Protein AF-A0A368GVL7-F1 (afdb_monomer)

Organism: Ancylostoma caninum (NCBI:txid29170)

Foldseek 3Di:
DDDPDDPDPDDDDPVCLVVLVVPQPDDDPVVLCVVLVCLLVDDLVVLQVCVVSNLVSLVSQCPHPDLVSNQSSQQCNCCSPPVDGNNDGPPCVGPSNVVVVVVVVVVVVCVVVVNDDDDPPCLVVDDVVVVDD

Secondary structure (DSSP, 8-state):
----------PPPTTTHHHHHTGGGTS-HHHHHHHHHTGGGS-HHHHHHTHHHHHHHHHHHTT-SSHHHHHHHHHHTTHHHHS------S-TTSHHHHHHHHHHHHHHHHHHTT------GGGGTS-TTT---

pLDDT: mean 82.4, std 18.79, range [31.67, 97.19]

Structure (mmCIF, N/CA/C/O backbone):
data_AF-A0A368GVL7-F1
#
_entry.id   AF-A0A368GVL7-F1
#
loop_
_atom_site.group_PDB
_atom_site.id
_atom_site.type_symbol
_atom_site.label_atom_id
_atom_site.label_alt_id
_atom_site.label_comp_id
_atom_site.label_asym_id
_atom_site.label_entity_id
_atom_site.label_seq_id
_atom_site.pdbx_PDB_ins_code
_atom_site.Cartn_x
_atom_site.Cartn_y
_atom_site.Cartn_z
_atom_site.occupancy
_atom_site.B_iso_or_equiv
_atom_site.auth_seq_id
_atom_site.auth_comp_id
_atom_site.auth_asym_id
_atom_site.auth_atom_id
_atom_site.pdbx_PDB_model_num
ATOM 1 N N . MET A 1 1 ? 40.284 -7.453 12.158 1.00 34.53 1 MET A N 1
ATOM 2 C CA . MET A 1 1 ? 39.053 -6.868 12.732 1.00 34.53 1 MET A CA 1
ATOM 3 C C . MET A 1 1 ? 38.371 -6.091 11.621 1.00 34.53 1 MET A C 1
ATOM 5 O O . MET A 1 1 ? 38.980 -5.158 11.120 1.00 34.53 1 MET A O 1
ATOM 9 N N . ALA A 1 2 ? 37.208 -6.548 11.154 1.00 34.09 2 ALA A N 1
ATOM 10 C CA . ALA A 1 2 ? 36.438 -5.904 10.087 1.00 34.09 2 ALA A CA 1
ATOM 11 C C . ALA A 1 2 ? 35.280 -5.109 10.709 1.00 34.09 2 ALA A C 1
ATOM 13 O O . ALA A 1 2 ? 34.634 -5.607 11.628 1.00 34.09 2 ALA A O 1
ATOM 14 N N . ASP A 1 3 ? 35.068 -3.884 10.229 1.00 31.67 3 ASP A N 1
ATOM 15 C CA . ASP A 1 3 ? 34.038 -2.942 10.680 1.00 31.67 3 ASP A CA 1
ATOM 16 C C . ASP A 1 3 ? 32.701 -3.215 9.950 1.00 31.67 3 ASP A C 1
ATOM 18 O O . ASP A 1 3 ? 32.651 -3.098 8.720 1.00 31.67 3 ASP A O 1
ATOM 22 N N . PRO A 1 4 ? 31.618 -3.613 10.647 1.00 42.91 4 PRO A N 1
ATOM 23 C CA . PRO A 1 4 ? 30.324 -3.902 10.043 1.00 42.91 4 PRO A CA 1
ATOM 24 C C . PRO A 1 4 ? 29.419 -2.660 10.123 1.00 42.91 4 PRO A C 1
ATOM 26 O O . PRO A 1 4 ? 28.495 -2.620 10.929 1.00 42.91 4 PRO A O 1
ATOM 29 N N . GLY A 1 5 ? 29.700 -1.613 9.335 1.00 43.28 5 GLY A N 1
ATOM 30 C CA . GLY A 1 5 ? 29.090 -0.296 9.593 1.00 43.28 5 GLY A CA 1
ATOM 31 C C . GLY A 1 5 ? 28.501 0.505 8.428 1.00 43.28 5 GLY A C 1
ATOM 32 O O . GLY A 1 5 ? 27.768 1.458 8.684 1.00 43.28 5 GLY A O 1
ATOM 33 N N . ARG A 1 6 ? 28.776 0.199 7.152 1.00 40.72 6 ARG A N 1
ATOM 34 C CA . ARG A 1 6 ? 28.284 1.037 6.033 1.00 40.72 6 ARG A CA 1
ATOM 35 C C . ARG A 1 6 ? 28.042 0.261 4.741 1.00 40.72 6 ARG A C 1
ATOM 37 O O . ARG A 1 6 ? 28.823 0.340 3.799 1.00 40.72 6 ARG A O 1
ATOM 44 N N . THR A 1 7 ? 26.898 -0.396 4.637 1.00 40.25 7 THR A N 1
ATOM 45 C CA . THR A 1 7 ? 26.277 -0.679 3.337 1.00 40.25 7 THR A CA 1
ATOM 46 C C . THR A 1 7 ? 25.365 0.492 2.984 1.00 40.25 7 THR A C 1
ATOM 48 O O . THR A 1 7 ? 24.178 0.516 3.295 1.00 40.25 7 THR A O 1
ATOM 51 N N . GLY A 1 8 ? 25.947 1.529 2.376 1.00 39.47 8 GLY A N 1
ATOM 52 C CA . GLY A 1 8 ? 25.160 2.592 1.760 1.00 39.47 8 GLY A CA 1
ATOM 53 C C . GLY A 1 8 ? 24.334 2.003 0.620 1.00 39.47 8 GLY A C 1
ATOM 54 O O . GLY A 1 8 ? 24.900 1.412 -0.296 1.00 39.47 8 GLY A O 1
ATOM 55 N N . VAL A 1 9 ? 23.011 2.156 0.677 1.00 43.81 9 VAL A N 1
ATOM 56 C CA . VAL A 1 9 ? 22.112 1.769 -0.417 1.00 43.81 9 VAL A CA 1
ATOM 57 C C . VAL A 1 9 ? 22.482 2.614 -1.639 1.00 43.81 9 VAL A C 1
ATOM 59 O O . VAL A 1 9 ? 22.249 3.827 -1.678 1.00 43.81 9 VAL A O 1
ATOM 62 N N . TYR A 1 10 ? 23.158 1.987 -2.601 1.00 46.69 10 TYR A N 1
ATOM 63 C CA . TYR A 1 10 ? 23.564 2.616 -3.850 1.00 46.69 10 TYR A CA 1
ATOM 64 C C . TYR A 1 10 ? 22.360 2.573 -4.789 1.00 46.69 10 TYR A C 1
ATOM 66 O O . TYR A 1 10 ? 21.982 1.509 -5.268 1.00 46.69 10 TYR A O 1
ATOM 74 N N . PHE A 1 11 ? 21.710 3.720 -4.991 1.00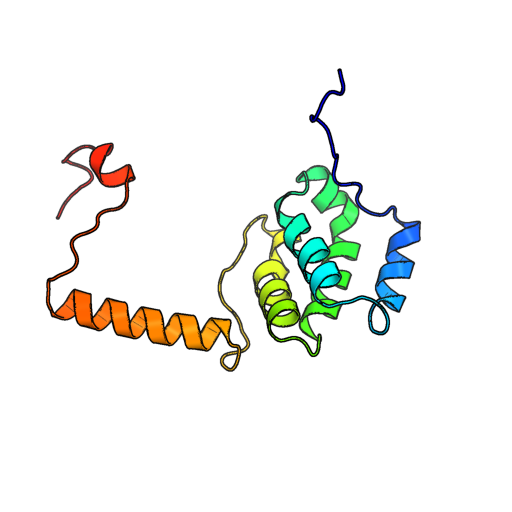 48.44 11 PHE A N 1
ATOM 75 C CA . PHE A 1 11 ? 20.606 3.823 -5.942 1.00 48.44 11 PHE A CA 1
ATOM 76 C C . PHE A 1 11 ? 21.170 4.043 -7.361 1.00 48.44 11 PHE A C 1
ATOM 78 O O . PHE A 1 11 ? 22.133 4.805 -7.501 1.00 48.44 11 PHE A O 1
ATOM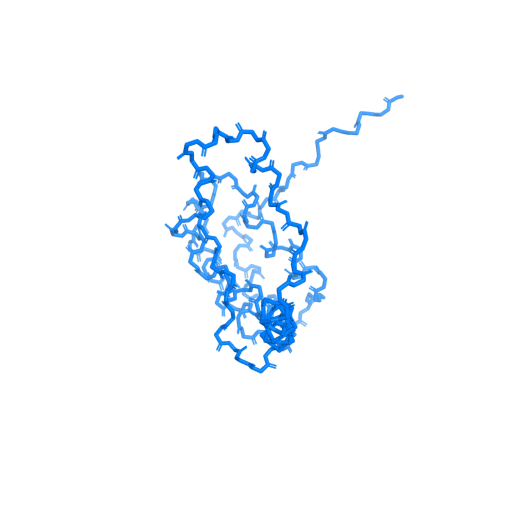 85 N N . PRO A 1 12 ? 20.611 3.391 -8.395 1.00 48.59 12 PRO A N 1
ATOM 86 C CA . PRO A 1 12 ? 21.076 3.490 -9.779 1.00 48.59 12 PRO A CA 1
ATOM 87 C C . PRO A 1 12 ? 21.134 4.932 -10.326 1.00 48.59 12 PRO A C 1
ATOM 89 O O . PRO A 1 12 ? 20.266 5.756 -10.042 1.00 48.59 12 PRO A O 1
ATOM 92 N N . SER A 1 13 ? 22.158 5.235 -11.135 1.00 48.56 13 SER A N 1
ATOM 93 C CA . SER A 1 13 ? 22.330 6.508 -11.861 1.00 48.56 13 SER A CA 1
ATOM 94 C C . SER A 1 13 ? 21.289 6.699 -12.975 1.00 48.56 13 SER A C 1
ATOM 96 O O . SER A 1 13 ? 20.620 5.754 -13.377 1.00 48.56 13 SER A O 1
ATOM 98 N N . SER A 1 14 ? 21.196 7.898 -13.562 1.00 51.66 14 SER A N 1
ATOM 99 C CA . SER A 1 14 ? 20.267 8.223 -14.666 1.00 51.66 14 SER A CA 1
ATOM 100 C C . SER A 1 14 ? 20.393 7.296 -15.890 1.00 51.66 14 SER A C 1
ATOM 102 O O . SER A 1 14 ? 19.423 7.082 -16.607 1.00 51.66 14 SER A O 1
ATOM 104 N N . SER A 1 15 ? 21.571 6.702 -16.104 1.00 46.25 15 SER A N 1
ATOM 105 C CA . SER A 1 15 ? 21.849 5.683 -17.130 1.00 46.25 15 SER A CA 1
ATOM 106 C C . SER A 1 15 ? 21.352 4.270 -16.786 1.00 46.25 15 SER A C 1
ATOM 108 O O . SER A 1 15 ? 21.321 3.408 -17.652 1.00 46.25 15 SER A O 1
ATOM 110 N N . GLN A 1 16 ? 20.964 4.019 -15.536 1.00 52.66 16 GLN A N 1
ATOM 111 C CA . GLN A 1 16 ? 20.363 2.768 -15.061 1.00 52.66 16 GLN A CA 1
ATOM 112 C C . GLN A 1 16 ? 18.831 2.878 -14.936 1.00 52.66 16 GLN A C 1
ATOM 114 O O . GLN A 1 16 ? 18.158 1.883 -14.692 1.00 52.66 16 GLN A O 1
ATOM 119 N N . ALA A 1 17 ? 18.247 4.058 -15.171 1.00 48.03 17 ALA A N 1
ATOM 120 C CA . ALA A 1 17 ? 16.797 4.209 -15.303 1.00 48.03 17 ALA A CA 1
ATOM 121 C C . ALA A 1 17 ? 16.255 3.540 -16.583 1.00 48.03 17 ALA A C 1
ATOM 123 O O . ALA A 1 17 ? 15.107 3.110 -16.611 1.00 48.03 17 ALA A O 1
ATOM 124 N N . SER A 1 18 ? 17.078 3.400 -17.631 1.00 41.78 18 SER A N 1
ATOM 125 C CA . SER A 1 18 ? 16.740 2.607 -18.822 1.00 41.78 18 SER A CA 1
ATOM 126 C C . SER A 1 18 ? 16.751 1.100 -18.553 1.00 41.78 18 SER A C 1
ATOM 128 O O . SER A 1 18 ? 15.947 0.394 -19.143 1.00 41.78 18 SER A O 1
ATOM 130 N N . LEU A 1 19 ? 17.572 0.625 -17.607 1.00 49.84 19 LEU A N 1
ATOM 131 C CA . LEU A 1 19 ? 17.538 -0.760 -17.118 1.00 49.84 19 LEU A CA 1
ATOM 132 C C . LEU A 1 19 ? 16.204 -1.087 -16.432 1.00 49.84 19 LEU A C 1
ATOM 134 O O . LEU A 1 19 ? 15.743 -2.214 -16.546 1.00 49.84 19 LEU A O 1
ATOM 138 N N . LEU A 1 20 ? 15.554 -0.105 -15.786 1.00 50.62 20 LEU A N 1
ATOM 139 C CA . LEU A 1 20 ? 14.240 -0.284 -15.148 1.00 50.62 20 LEU A CA 1
ATOM 140 C C . LEU A 1 20 ? 13.128 -0.622 -16.157 1.00 50.62 20 LEU A C 1
ATOM 142 O O . LEU A 1 20 ? 12.189 -1.325 -15.802 1.00 50.62 20 LEU A O 1
ATOM 146 N N . LYS A 1 21 ? 13.233 -0.162 -17.414 1.00 48.12 21 LYS A N 1
ATOM 147 C CA . LYS A 1 21 ? 12.266 -0.501 -18.476 1.00 48.12 21 LYS A CA 1
ATOM 148 C C . LYS A 1 21 ? 12.399 -1.943 -18.972 1.00 48.12 21 LYS A C 1
ATOM 150 O O . LYS A 1 21 ? 11.399 -2.518 -19.381 1.00 48.12 21 LYS A O 1
ATOM 155 N N . ASP A 1 22 ? 13.591 -2.529 -18.880 1.00 48.97 22 ASP A N 1
ATOM 156 C CA . ASP A 1 22 ? 13.847 -3.926 -19.254 1.00 48.97 22 ASP A CA 1
ATOM 157 C C . ASP A 1 22 ? 13.592 -4.907 -18.080 1.00 48.97 22 ASP A C 1
ATOM 159 O O . ASP A 1 22 ? 13.755 -6.119 -18.231 1.00 48.97 22 ASP A O 1
ATOM 163 N N . MET A 1 23 ? 13.183 -4.414 -16.896 1.00 51.19 23 MET A N 1
ATOM 164 C CA . MET A 1 23 ? 12.986 -5.220 -15.674 1.00 51.19 23 MET A CA 1
ATOM 165 C C . MET A 1 23 ? 11.745 -6.117 -15.676 1.00 51.19 23 MET A C 1
ATOM 167 O O . MET A 1 23 ? 11.648 -6.989 -14.810 1.00 51.19 23 MET A O 1
ATOM 171 N N . ASP A 1 24 ? 10.814 -5.932 -16.610 1.00 52.25 24 ASP A N 1
ATOM 172 C CA . ASP A 1 24 ? 9.493 -6.571 -16.549 1.00 52.25 24 ASP A CA 1
ATOM 173 C C . ASP A 1 24 ? 9.536 -8.105 -16.739 1.00 52.25 24 ASP A C 1
ATOM 175 O O . ASP A 1 24 ? 8.576 -8.803 -16.430 1.00 52.25 24 ASP A O 1
ATOM 179 N N . LEU A 1 25 ? 10.670 -8.677 -17.177 1.00 52.72 25 LEU A N 1
ATOM 180 C CA . LEU A 1 25 ? 10.759 -10.104 -17.536 1.00 52.72 25 LEU A CA 1
ATOM 181 C C . LEU A 1 25 ? 11.856 -10.935 -16.842 1.00 52.72 25 LEU A C 1
ATOM 183 O O . LEU A 1 25 ? 11.837 -12.154 -16.994 1.00 52.72 25 LEU A O 1
ATOM 187 N N . ALA A 1 26 ? 12.799 -10.354 -16.085 1.00 66.38 26 ALA A N 1
ATOM 188 C CA . ALA A 1 26 ? 14.004 -11.101 -15.663 1.00 66.38 26 ALA A CA 1
ATOM 189 C C . ALA A 1 26 ? 14.391 -11.031 -14.175 1.00 66.38 26 ALA A C 1
ATOM 191 O O . ALA A 1 26 ? 15.323 -11.722 -13.763 1.00 66.38 26 ALA A O 1
ATOM 192 N N . ILE A 1 27 ? 13.721 -10.212 -13.362 1.00 80.50 27 ILE A N 1
ATOM 193 C CA . ILE A 1 27 ? 14.091 -10.019 -11.952 1.00 80.50 27 ILE A CA 1
ATOM 194 C C . ILE A 1 27 ? 13.100 -10.745 -11.053 1.00 80.50 27 ILE A C 1
ATOM 196 O O . ILE A 1 27 ? 11.889 -10.666 -11.250 1.00 80.50 27 ILE A O 1
ATOM 200 N N . ASP A 1 28 ? 13.616 -11.470 -10.065 1.00 90.06 28 ASP A N 1
ATOM 201 C CA . ASP A 1 28 ? 12.791 -12.219 -9.130 1.00 90.06 28 ASP A CA 1
ATOM 202 C C . ASP A 1 28 ? 11.988 -11.290 -8.200 1.00 90.06 28 ASP A C 1
ATOM 204 O O . ASP A 1 28 ? 12.398 -10.168 -7.885 1.00 90.06 28 ASP A O 1
ATOM 208 N N . VAL A 1 29 ? 10.846 -11.788 -7.723 1.00 92.31 29 VAL A N 1
ATOM 209 C CA . VAL A 1 29 ? 9.918 -11.057 -6.845 1.00 92.31 29 VAL A CA 1
ATOM 210 C C . VAL A 1 29 ? 10.614 -10.503 -5.596 1.00 92.31 29 VAL A C 1
ATOM 212 O O . VAL A 1 29 ? 10.381 -9.357 -5.217 1.00 92.31 29 VAL A O 1
ATOM 215 N N . GLN A 1 30 ? 11.515 -11.266 -4.967 1.00 92.88 30 GLN A N 1
ATOM 216 C CA . GLN A 1 30 ? 12.210 -10.818 -3.754 1.00 92.88 30 GLN A CA 1
ATOM 217 C C . GLN A 1 30 ? 13.100 -9.606 -4.033 1.00 92.88 30 GLN A C 1
ATOM 219 O O . GLN A 1 30 ? 13.158 -8.676 -3.227 1.00 92.88 30 GLN A O 1
ATOM 224 N N . THR A 1 31 ? 13.783 -9.592 -5.174 1.00 92.44 31 THR A N 1
ATOM 225 C CA . THR A 1 31 ? 14.589 -8.447 -5.597 1.00 92.44 31 THR A CA 1
ATOM 226 C C . THR A 1 31 ? 13.712 -7.239 -5.928 1.00 92.44 31 THR A C 1
ATOM 228 O O . THR A 1 31 ? 14.028 -6.138 -5.471 1.00 92.44 31 THR A O 1
ATOM 231 N N . LYS A 1 32 ? 12.581 -7.425 -6.627 1.00 93.25 32 LYS A N 1
ATOM 232 C CA . LYS A 1 32 ? 11.611 -6.344 -6.899 1.00 93.25 32 LYS A CA 1
ATOM 233 C C . LYS A 1 32 ? 11.119 -5.691 -5.603 1.00 93.25 32 LYS A C 1
ATOM 235 O O . LYS A 1 32 ? 11.242 -4.477 -5.439 1.00 93.25 32 LYS A O 1
ATOM 240 N N . LEU A 1 33 ? 10.670 -6.503 -4.643 1.00 95.31 33 LEU A N 1
ATOM 241 C CA . LEU A 1 33 ? 10.207 -6.034 -3.334 1.00 95.31 33 LEU A CA 1
ATOM 242 C C . LEU A 1 33 ? 11.301 -5.270 -2.584 1.00 95.31 33 LEU A C 1
ATOM 244 O O . LEU A 1 33 ? 11.049 -4.181 -2.076 1.00 95.31 33 LEU A O 1
ATOM 248 N N . LYS A 1 34 ? 12.537 -5.784 -2.551 1.00 94.50 34 LYS A N 1
ATOM 249 C CA . LYS A 1 34 ? 13.661 -5.091 -1.898 1.00 94.50 34 LYS A CA 1
ATOM 250 C C . LYS A 1 34 ? 13.917 -3.713 -2.499 1.00 94.50 34 LYS A C 1
ATOM 252 O O . LYS A 1 34 ? 14.167 -2.777 -1.745 1.00 94.50 34 LYS A O 1
ATOM 257 N N . ILE A 1 35 ? 13.855 -3.580 -3.825 1.00 92.88 35 ILE A N 1
ATOM 258 C CA . ILE A 1 35 ? 14.059 -2.296 -4.508 1.00 92.88 35 ILE A CA 1
ATOM 259 C C . ILE A 1 35 ? 12.954 -1.305 -4.119 1.00 92.88 35 ILE A C 1
ATOM 261 O O . ILE A 1 35 ? 13.263 -0.189 -3.701 1.00 92.88 35 ILE A O 1
ATOM 265 N N . ILE A 1 36 ? 11.683 -1.712 -4.200 1.00 94.69 36 ILE A N 1
ATOM 266 C CA . ILE A 1 36 ? 10.538 -0.842 -3.883 1.00 94.69 36 ILE A CA 1
ATOM 267 C C . ILE A 1 36 ? 10.553 -0.444 -2.399 1.00 94.69 36 ILE A C 1
ATOM 269 O O . ILE A 1 36 ? 10.449 0.739 -2.072 1.00 94.69 36 ILE A O 1
ATOM 273 N N . CYS A 1 37 ? 10.792 -1.396 -1.493 1.00 94.75 37 CYS A N 1
ATOM 274 C CA . CYS A 1 37 ? 10.880 -1.156 -0.049 1.00 94.75 37 CYS A CA 1
ATOM 275 C C . CYS A 1 37 ? 12.044 -0.237 0.352 1.00 94.75 37 CYS A C 1
ATOM 277 O O . CYS A 1 37 ? 12.045 0.293 1.458 1.00 94.75 37 CYS A O 1
ATOM 279 N N . CYS A 1 38 ? 13.031 -0.010 -0.520 1.00 94.06 38 CYS A N 1
ATOM 280 C CA . CYS A 1 38 ? 14.114 0.936 -0.254 1.00 94.06 38 CYS A CA 1
ATOM 281 C C . CYS A 1 38 ? 13.711 2.401 -0.488 1.00 94.06 38 CYS A C 1
ATOM 283 O O . CYS A 1 38 ? 14.395 3.290 0.022 1.00 94.06 38 CYS A O 1
ATOM 285 N N . ILE A 1 39 ? 12.624 2.675 -1.223 1.00 94.06 39 ILE A N 1
ATOM 286 C CA . ILE A 1 39 ? 12.197 4.041 -1.572 1.00 94.06 39 ILE A CA 1
ATOM 287 C C . ILE A 1 39 ? 11.963 4.908 -0.320 1.00 94.06 39 ILE A C 1
ATOM 289 O O . ILE A 1 39 ? 12.580 5.972 -0.238 1.00 94.06 39 ILE A O 1
ATOM 293 N N . PRO A 1 40 ? 11.198 4.480 0.708 1.00 93.69 40 PRO A N 1
ATOM 294 C CA . PRO A 1 40 ? 10.985 5.279 1.922 1.00 93.69 40 PRO A CA 1
ATOM 295 C C . PRO A 1 40 ? 12.270 5.570 2.711 1.00 93.69 40 PRO A C 1
ATOM 297 O O . PRO A 1 40 ? 12.326 6.522 3.484 1.00 93.69 40 PRO A O 1
ATOM 300 N N . HIS A 1 41 ? 13.316 4.760 2.520 1.00 92.31 41 HIS A N 1
ATOM 301 C CA . HIS A 1 41 ? 14.612 4.927 3.181 1.00 92.31 41 HIS A CA 1
ATOM 302 C C . HIS A 1 41 ? 15.562 5.866 2.422 1.00 92.31 41 HIS A C 1
ATOM 304 O O . HIS A 1 41 ? 16.669 6.153 2.891 1.00 92.31 41 HIS A O 1
ATOM 310 N N . MET A 1 42 ? 15.165 6.359 1.246 1.00 90.94 42 MET A N 1
ATOM 311 C CA . MET A 1 42 ? 15.959 7.325 0.499 1.00 90.94 42 MET A CA 1
ATOM 312 C C . MET A 1 42 ? 15.969 8.682 1.203 1.00 90.94 42 MET A C 1
ATOM 314 O O . MET A 1 42 ? 14.958 9.172 1.699 1.00 90.94 42 MET A O 1
ATOM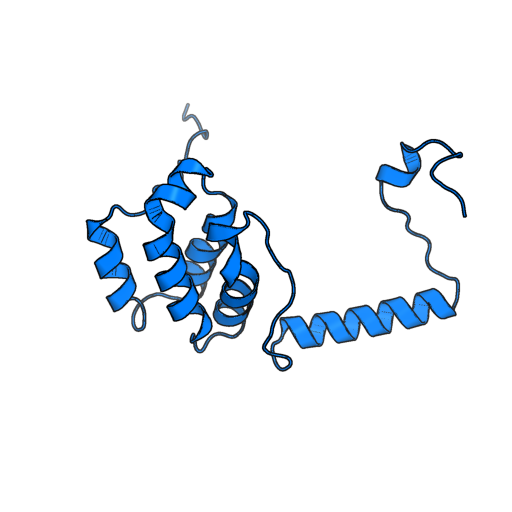 318 N N . ASN A 1 43 ? 17.122 9.354 1.178 1.00 91.19 43 ASN A N 1
ATOM 319 C CA . ASN A 1 43 ? 17.181 10.751 1.595 1.00 91.19 43 ASN A CA 1
ATOM 320 C C . ASN A 1 43 ? 16.239 11.600 0.708 1.00 91.19 43 ASN A C 1
ATOM 322 O O . ASN A 1 43 ? 16.315 11.459 -0.518 1.00 91.19 43 ASN A O 1
ATOM 326 N N . PRO A 1 44 ? 15.449 12.536 1.272 1.00 89.88 44 PRO A N 1
ATOM 327 C CA . PRO A 1 44 ? 14.489 13.338 0.508 1.00 89.88 44 PRO A CA 1
ATOM 328 C C . PRO A 1 44 ? 15.083 14.067 -0.705 1.00 89.88 44 PRO A C 1
AT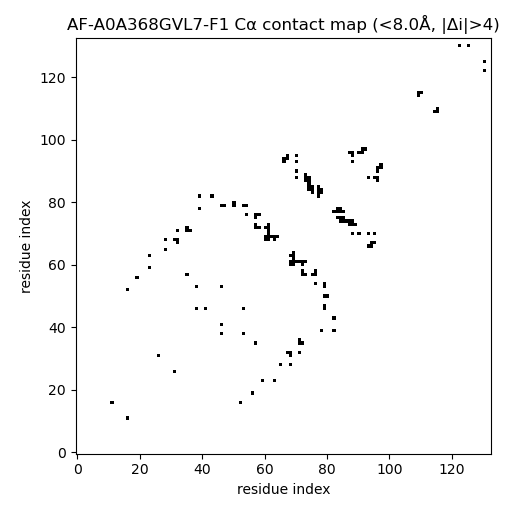OM 330 O O . PRO A 1 44 ? 14.441 14.163 -1.747 1.00 89.88 44 PRO A O 1
ATOM 333 N N . ARG A 1 45 ? 16.344 14.523 -0.628 1.00 90.50 45 ARG A N 1
ATOM 334 C CA . ARG A 1 45 ? 17.029 15.153 -1.772 1.00 90.50 45 ARG A CA 1
ATOM 335 C C . ARG A 1 45 ? 17.241 14.163 -2.914 1.00 90.50 45 ARG A C 1
ATOM 337 O O . ARG A 1 45 ? 1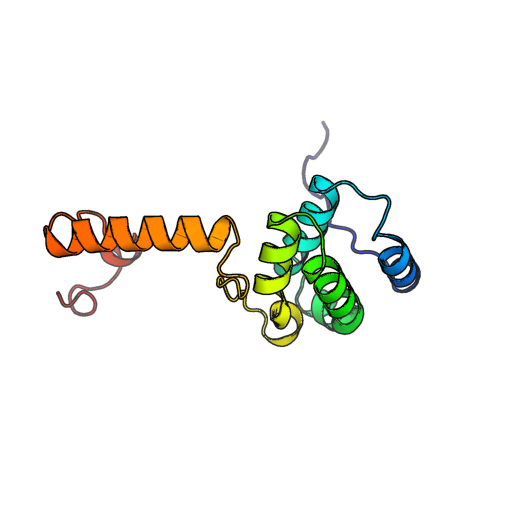7.001 14.503 -4.065 1.00 90.50 45 ARG A O 1
ATOM 344 N N . LYS A 1 46 ? 17.664 12.933 -2.604 1.00 89.31 46 LYS A N 1
ATOM 345 C CA . LYS A 1 46 ? 17.846 11.875 -3.611 1.00 89.31 46 LYS A CA 1
ATOM 346 C C . LYS A 1 46 ? 16.509 11.452 -4.214 1.00 89.31 46 LYS A C 1
ATOM 348 O O . LYS A 1 46 ? 16.427 11.290 -5.427 1.00 89.31 46 LYS A O 1
ATOM 353 N N . MET A 1 47 ? 15.480 11.314 -3.379 1.00 90.31 47 MET A N 1
ATOM 354 C CA . MET A 1 47 ? 14.119 10.999 -3.820 1.00 90.31 47 MET A CA 1
ATOM 355 C C . MET A 1 47 ? 13.591 12.069 -4.785 1.00 90.31 47 MET A C 1
ATOM 357 O O . MET A 1 47 ? 13.108 11.733 -5.858 1.00 90.31 47 MET A O 1
ATOM 361 N N . SER A 1 48 ? 13.796 13.354 -4.473 1.00 90.00 48 SER A N 1
ATOM 362 C CA . SER A 1 48 ? 13.440 14.467 -5.362 1.00 90.00 48 SER A CA 1
ATOM 363 C C . SER A 1 48 ? 14.214 14.438 -6.689 1.00 90.00 48 SER A C 1
ATOM 365 O O . SER A 1 48 ? 13.612 14.569 -7.750 1.00 90.00 48 SER A O 1
ATOM 367 N N . MET A 1 49 ? 15.529 14.186 -6.662 1.00 91.06 49 MET A N 1
ATOM 368 C CA . MET A 1 49 ? 16.352 14.101 -7.881 1.00 91.06 49 MET A CA 1
ATOM 369 C C . MET A 1 49 ? 15.988 12.924 -8.796 1.00 91.06 49 MET A C 1
ATOM 371 O O . MET A 1 49 ? 16.263 12.971 -9.992 1.00 91.06 49 MET A O 1
ATOM 375 N N . THR A 1 50 ? 15.406 11.861 -8.240 1.00 90.50 50 THR A N 1
ATOM 376 C CA . THR A 1 50 ? 15.048 10.629 -8.964 1.00 90.50 50 THR A CA 1
ATOM 377 C C . THR A 1 50 ? 13.537 10.437 -9.096 1.00 90.50 50 THR A C 1
ATOM 379 O O . THR A 1 50 ? 13.101 9.375 -9.533 1.00 90.50 50 THR A O 1
ATOM 382 N N . HIS A 1 51 ? 12.744 11.470 -8.782 1.00 90.62 51 HIS A N 1
ATOM 383 C CA . HIS A 1 51 ? 11.279 11.429 -8.719 1.00 90.62 51 HIS A CA 1
ATOM 384 C C . HIS A 1 51 ? 10.652 10.750 -9.940 1.00 90.62 51 HIS A C 1
ATOM 386 O O . HIS A 1 51 ? 9.975 9.739 -9.791 1.00 90.62 51 HIS A O 1
ATOM 392 N N . ALA A 1 52 ? 10.973 11.219 -11.148 1.00 91.00 52 ALA A N 1
ATOM 393 C CA . ALA A 1 52 ? 10.404 10.677 -12.382 1.00 91.00 52 ALA A CA 1
ATOM 394 C C . ALA A 1 52 ? 10.733 9.187 -12.602 1.00 91.00 52 ALA A C 1
ATOM 396 O O . ALA A 1 52 ? 9.889 8.423 -13.074 1.00 91.00 52 ALA A O 1
ATOM 397 N N . ALA A 1 53 ? 11.949 8.759 -12.245 1.00 90.38 53 ALA A N 1
ATOM 398 C CA . ALA A 1 53 ? 12.365 7.363 -12.371 1.00 90.38 53 ALA A CA 1
ATOM 399 C C . ALA A 1 53 ? 11.645 6.474 -11.348 1.00 90.38 53 ALA A C 1
ATOM 401 O O . ALA A 1 53 ? 11.190 5.390 -11.698 1.00 90.38 53 ALA A O 1
ATOM 402 N N . LEU A 1 54 ? 11.491 6.953 -10.111 1.00 93.00 54 LEU A N 1
ATOM 403 C CA . LEU A 1 54 ? 10.760 6.255 -9.054 1.00 93.00 54 LEU A CA 1
ATOM 404 C C . LEU A 1 54 ? 9.265 6.149 -9.367 1.00 93.00 54 LEU A C 1
ATOM 406 O O . LEU A 1 54 ? 8.688 5.083 -9.200 1.00 93.00 54 LEU A O 1
ATOM 410 N N . THR A 1 55 ? 8.653 7.216 -9.882 1.00 92.81 55 THR A N 1
ATOM 411 C CA . THR A 1 55 ? 7.258 7.191 -10.339 1.00 92.81 55 THR A CA 1
ATOM 412 C C . THR A 1 55 ? 7.067 6.193 -11.479 1.00 92.81 55 THR A C 1
ATOM 414 O O . THR A 1 55 ? 6.113 5.426 -11.455 1.00 92.81 55 THR A O 1
ATOM 417 N N . THR A 1 56 ? 7.997 6.138 -12.439 1.00 92.12 56 THR A N 1
ATOM 418 C CA . THR A 1 56 ? 7.944 5.139 -13.522 1.00 92.12 56 THR A CA 1
ATOM 419 C C . THR A 1 56 ? 8.092 3.715 -12.981 1.00 92.12 56 THR A C 1
ATOM 421 O O . THR A 1 56 ? 7.353 2.828 -13.387 1.00 92.12 56 THR A O 1
ATOM 424 N N . LEU A 1 57 ? 9.024 3.490 -12.050 1.00 92.94 57 LEU A N 1
ATOM 425 C CA . LEU A 1 57 ? 9.221 2.189 -11.409 1.00 92.94 57 LEU A CA 1
ATOM 426 C C . LEU A 1 57 ? 7.958 1.717 -10.676 1.00 92.94 57 LEU A C 1
ATOM 428 O O . LEU A 1 57 ? 7.575 0.562 -10.818 1.00 92.94 57 LEU A O 1
ATOM 432 N N . LEU A 1 58 ? 7.320 2.603 -9.909 1.00 94.12 58 LEU A N 1
ATOM 433 C CA . LEU A 1 58 ? 6.088 2.298 -9.183 1.00 94.12 58 LEU A CA 1
ATOM 434 C C . LEU A 1 58 ? 4.913 2.037 -10.135 1.00 94.12 58 LEU A C 1
ATOM 436 O O . LEU A 1 58 ? 4.139 1.123 -9.883 1.00 94.12 58 LEU A O 1
ATOM 440 N N . ASP A 1 59 ? 4.808 2.775 -11.245 1.00 92.94 59 ASP A N 1
ATOM 441 C CA . ASP A 1 59 ? 3.784 2.526 -12.271 1.00 92.94 59 ASP A CA 1
ATOM 442 C C . ASP A 1 59 ? 3.986 1.190 -13.008 1.00 92.94 59 ASP A C 1
ATOM 444 O O . ASP A 1 59 ? 3.017 0.569 -13.440 1.00 92.94 59 ASP A O 1
ATOM 448 N N . LEU A 1 60 ? 5.228 0.728 -13.166 1.00 92.31 60 LEU A N 1
ATOM 449 C CA . LEU A 1 60 ? 5.504 -0.610 -13.697 1.00 92.31 60 LEU A CA 1
ATOM 450 C C . LEU A 1 60 ? 5.170 -1.686 -12.658 1.00 92.31 60 LEU A C 1
ATOM 452 O O . LEU A 1 60 ? 4.457 -2.636 -12.961 1.00 92.31 60 LEU A O 1
ATOM 456 N N . ALA A 1 61 ? 5.631 -1.509 -11.419 1.00 93.38 61 ALA A N 1
ATOM 457 C CA . ALA A 1 61 ? 5.409 -2.464 -10.339 1.00 93.38 61 ALA A CA 1
ATOM 458 C C . ALA A 1 61 ? 3.927 -2.610 -9.947 1.00 93.38 61 ALA A C 1
ATOM 460 O O . ALA A 1 61 ? 3.513 -3.694 -9.555 1.00 93.38 61 ALA A O 1
ATOM 461 N N . SER A 1 62 ? 3.104 -1.569 -10.109 1.00 93.62 62 SER A N 1
ATOM 462 C CA . SER A 1 62 ? 1.651 -1.650 -9.889 1.00 93.62 62 SER A CA 1
ATOM 463 C C . SER A 1 62 ? 0.915 -2.514 -10.921 1.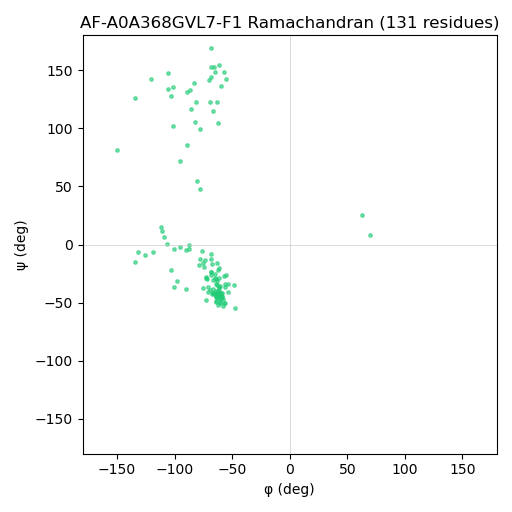00 93.62 62 SER A C 1
ATOM 465 O O . SER A 1 62 ? -0.277 -2.771 -10.775 1.00 93.62 62 SER A O 1
ATOM 467 N N . LYS A 1 63 ? 1.604 -2.956 -11.978 1.00 92.56 63 LYS A N 1
ATOM 468 C CA . LYS A 1 63 ? 1.083 -3.872 -13.002 1.00 92.56 63 LYS A CA 1
ATOM 469 C C . LYS A 1 63 ? 1.711 -5.267 -12.909 1.00 92.56 63 LYS A C 1
ATOM 471 O O . LYS A 1 63 ? 1.480 -6.087 -13.796 1.00 92.56 63 LYS A O 1
ATOM 476 N N . ASP A 1 64 ? 2.521 -5.524 -11.880 1.00 93.12 64 ASP A N 1
ATOM 477 C CA . ASP A 1 64 ? 3.192 -6.808 -11.690 1.00 93.12 64 ASP A CA 1
ATOM 478 C C . ASP A 1 64 ? 2.174 -7.931 -11.432 1.00 93.12 64 ASP A C 1
ATOM 480 O O . ASP A 1 64 ? 1.108 -7.714 -10.857 1.00 93.12 64 ASP A O 1
ATOM 484 N N . ALA A 1 65 ? 2.500 -9.148 -11.868 1.00 92.25 65 ALA A N 1
ATOM 485 C CA . ALA A 1 65 ? 1.649 -10.314 -11.649 1.00 92.25 65 ALA A CA 1
ATOM 486 C C . ALA A 1 65 ? 1.702 -10.816 -10.194 1.00 92.25 65 ALA A C 1
ATOM 488 O O . ALA A 1 65 ? 0.821 -11.570 -9.776 1.00 92.25 65 ALA A O 1
ATOM 489 N N . ASP A 1 66 ? 2.740 -10.445 -9.440 1.00 94.44 66 ASP A N 1
ATOM 490 C CA . ASP A 1 66 ? 2.849 -10.751 -8.018 1.00 94.44 66 ASP A CA 1
ATOM 491 C C . ASP A 1 66 ? 2.052 -9.751 -7.161 1.00 94.44 66 ASP A C 1
ATOM 493 O O . ASP A 1 66 ? 2.309 -8.546 -7.173 1.00 94.44 66 ASP A O 1
ATOM 497 N N . ASP A 1 67 ? 1.113 -10.277 -6.368 1.00 95.12 67 ASP A N 1
ATOM 498 C CA . ASP A 1 67 ? 0.191 -9.504 -5.521 1.00 95.12 67 ASP A CA 1
ATOM 499 C C . ASP A 1 67 ? 0.911 -8.572 -4.536 1.00 95.12 67 ASP A C 1
ATOM 501 O O . ASP A 1 67 ? 0.463 -7.451 -4.290 1.00 95.12 67 ASP A O 1
ATOM 505 N N . TRP A 1 68 ? 2.049 -9.001 -3.978 1.00 95.88 68 TRP A N 1
ATOM 506 C CA . TRP A 1 68 ? 2.790 -8.187 -3.016 1.00 95.88 68 TRP A CA 1
ATOM 507 C C . TRP A 1 68 ? 3.543 -7.049 -3.693 1.00 95.88 68 TRP A C 1
ATOM 509 O O . TRP A 1 68 ? 3.622 -5.956 -3.127 1.00 95.88 68 TRP A O 1
ATOM 519 N N . VAL A 1 69 ? 4.095 -7.286 -4.885 1.00 96.00 69 VAL A N 1
ATOM 520 C CA . VAL A 1 69 ? 4.765 -6.235 -5.663 1.00 96.00 69 VAL A CA 1
ATOM 521 C C . VAL A 1 69 ? 3.761 -5.155 -6.060 1.00 96.00 69 VAL A C 1
ATOM 523 O O . VAL A 1 69 ? 4.019 -3.979 -5.795 1.00 96.00 69 VAL A O 1
ATOM 526 N N . GLU A 1 70 ? 2.606 -5.555 -6.598 1.00 96.12 70 GLU A N 1
ATOM 527 C CA . GLU A 1 70 ? 1.513 -4.645 -6.961 1.00 96.12 70 GLU A CA 1
ATOM 528 C C . GLU A 1 70 ? 1.033 -3.840 -5.750 1.00 96.12 70 GLU A C 1
ATOM 530 O O . GLU A 1 70 ? 1.056 -2.607 -5.764 1.00 96.12 70 GLU A O 1
ATOM 535 N N . THR A 1 71 ? 0.707 -4.535 -4.658 1.00 97.19 71 THR A N 1
ATOM 536 C CA . THR A 1 71 ? 0.175 -3.925 -3.437 1.00 97.19 71 THR A CA 1
ATOM 537 C C . THR A 1 71 ? 1.119 -2.876 -2.842 1.00 97.19 71 THR A C 1
ATOM 539 O O . THR A 1 71 ? 0.679 -1.786 -2.465 1.00 97.19 71 THR A O 1
ATOM 542 N N . ILE A 1 72 ? 2.419 -3.175 -2.721 1.00 96.69 72 ILE A N 1
ATOM 543 C CA . ILE A 1 72 ? 3.380 -2.217 -2.149 1.00 96.69 72 ILE A CA 1
ATOM 544 C C . ILE A 1 72 ? 3.575 -1.030 -3.096 1.00 96.69 72 ILE A C 1
ATOM 546 O O . ILE A 1 72 ? 3.658 0.110 -2.632 1.00 96.69 72 ILE A O 1
ATOM 550 N N . ALA A 1 73 ? 3.627 -1.273 -4.408 1.00 95.75 73 ALA A N 1
ATOM 551 C CA . ALA A 1 73 ? 3.745 -0.204 -5.390 1.00 95.75 73 ALA A CA 1
ATOM 552 C C . ALA A 1 73 ? 2.555 0.763 -5.319 1.00 95.75 73 ALA A C 1
ATOM 554 O O . ALA A 1 73 ? 2.757 1.980 -5.305 1.00 95.75 73 ALA A O 1
ATOM 555 N N . ASP A 1 74 ? 1.336 0.239 -5.177 1.00 95.75 74 ASP A N 1
ATOM 556 C CA . ASP A 1 74 ? 0.132 1.051 -5.016 1.00 95.75 74 ASP A CA 1
ATOM 557 C C . ASP A 1 74 ? 0.151 1.885 -3.723 1.00 95.75 74 ASP A C 1
ATOM 559 O O . ASP A 1 74 ? -0.105 3.090 -3.756 1.00 95.75 74 ASP A O 1
ATOM 563 N N . MET A 1 75 ? 0.558 1.307 -2.586 1.00 96.38 75 MET A N 1
ATOM 564 C CA . MET A 1 75 ? 0.709 2.070 -1.334 1.00 96.38 75 MET A CA 1
ATOM 565 C C . MET A 1 75 ? 1.747 3.194 -1.433 1.00 96.38 75 MET A C 1
ATOM 567 O O . MET A 1 75 ? 1.669 4.194 -0.709 1.00 96.38 75 MET A O 1
ATOM 571 N N . TYR A 1 76 ? 2.758 3.015 -2.287 1.00 95.88 76 TYR A N 1
ATOM 572 C CA . TYR A 1 76 ? 3.882 3.937 -2.440 1.00 95.88 76 TYR A CA 1
ATOM 573 C C . TYR A 1 76 ? 3.683 4.931 -3.587 1.00 95.88 76 TYR A C 1
ATOM 575 O O . TYR A 1 76 ? 4.526 5.811 -3.752 1.00 95.88 76 TYR A O 1
ATOM 583 N N . ARG A 1 77 ? 2.578 4.854 -4.343 1.00 93.75 77 ARG A N 1
ATOM 584 C CA . ARG A 1 77 ? 2.328 5.654 -5.560 1.00 93.75 77 ARG A CA 1
ATOM 585 C C . ARG A 1 77 ? 2.592 7.159 -5.398 1.00 93.75 77 ARG A C 1
ATOM 587 O O . ARG A 1 77 ? 3.101 7.797 -6.315 1.00 93.75 77 ARG A O 1
ATOM 594 N N . ASP A 1 78 ? 2.315 7.702 -4.211 1.00 91.62 78 ASP A N 1
ATOM 595 C CA . ASP A 1 78 ? 2.409 9.134 -3.913 1.00 91.62 78 ASP A CA 1
ATOM 596 C C . ASP A 1 78 ? 3.617 9.501 -3.033 1.00 91.62 78 ASP A C 1
ATOM 598 O O . ASP A 1 78 ? 3.811 10.678 -2.710 1.00 91.62 78 ASP A O 1
ATOM 602 N N . ILE A 1 79 ? 4.452 8.533 -2.631 1.00 92.12 79 ILE A N 1
ATOM 603 C CA . ILE A 1 79 ? 5.527 8.766 -1.651 1.00 92.12 79 ILE A CA 1
ATOM 604 C C . ILE A 1 79 ? 6.571 9.757 -2.167 1.00 92.12 79 ILE A C 1
ATOM 606 O O . ILE A 1 79 ? 7.085 10.573 -1.407 1.00 92.12 79 ILE A O 1
ATOM 610 N N . THR A 1 80 ? 6.849 9.737 -3.472 1.00 87.88 80 THR A N 1
ATOM 611 C CA . THR A 1 80 ? 7.846 10.614 -4.100 1.00 87.88 80 THR A CA 1
ATOM 612 C C . THR A 1 80 ? 7.411 12.080 -4.093 1.00 87.88 80 THR A C 1
ATOM 614 O O . THR A 1 80 ? 8.262 12.967 -4.127 1.00 87.88 80 THR A O 1
ATOM 617 N N . SER A 1 81 ? 6.102 12.336 -4.013 1.00 87.62 81 SER A N 1
ATOM 618 C CA . SER A 1 81 ? 5.507 13.676 -4.016 1.00 87.62 81 SER A CA 1
ATOM 619 C C . SER A 1 81 ? 5.127 14.154 -2.611 1.00 87.62 81 SER A C 1
ATOM 621 O O . SER A 1 81 ? 5.263 15.335 -2.305 1.00 87.62 81 SER A O 1
ATOM 623 N N . THR A 1 82 ? 4.649 13.251 -1.752 1.00 88.81 82 THR A N 1
ATOM 624 C CA . THR A 1 82 ? 4.097 13.584 -0.426 1.00 88.81 82 THR A CA 1
ATOM 625 C C . THR A 1 82 ? 5.056 13.289 0.724 1.00 88.81 82 THR A C 1
ATOM 627 O O . THR A 1 82 ? 4.907 13.851 1.806 1.00 88.81 82 THR A O 1
ATOM 630 N N . GLY A 1 83 ? 6.030 12.398 0.514 1.00 88.56 83 GLY A N 1
ATOM 631 C CA . GLY A 1 83 ? 6.870 11.842 1.575 1.00 88.56 83 GLY A CA 1
ATOM 632 C C . GLY A 1 83 ? 6.131 10.891 2.524 1.00 88.56 83 GLY A C 1
ATOM 633 O O . GLY A 1 83 ? 6.697 10.504 3.544 1.00 88.56 83 GLY A O 1
ATOM 634 N N . VAL A 1 84 ? 4.882 10.523 2.220 1.00 90.81 84 VAL A N 1
ATOM 635 C CA . VAL A 1 84 ? 4.016 9.713 3.083 1.00 90.81 84 VAL A CA 1
ATOM 636 C C . VAL A 1 84 ? 3.611 8.431 2.361 1.00 90.81 84 VAL A C 1
ATOM 638 O O . VAL A 1 84 ? 3.358 8.428 1.159 1.00 90.81 84 VAL A O 1
ATOM 641 N N . ILE A 1 85 ? 3.546 7.333 3.113 1.00 94.50 85 ILE A N 1
ATOM 642 C CA . ILE A 1 85 ? 2.968 6.066 2.654 1.00 94.50 85 ILE A CA 1
ATOM 643 C C . ILE A 1 85 ? 1.479 6.087 2.978 1.00 94.50 85 ILE A C 1
ATOM 645 O O . ILE A 1 85 ? 1.103 6.376 4.116 1.00 94.50 85 ILE A O 1
ATOM 649 N N . ILE A 1 86 ? 0.639 5.740 2.005 1.00 91.88 86 ILE A N 1
ATOM 650 C CA . ILE A 1 86 ? -0.795 5.554 2.221 1.00 91.88 86 ILE A CA 1
ATOM 651 C C . ILE A 1 86 ? -1.027 4.041 2.315 1.00 91.88 86 ILE A C 1
ATOM 653 O O . ILE A 1 86 ? -1.014 3.377 1.282 1.00 91.88 86 ILE A O 1
ATOM 657 N N . PRO A 1 87 ? -1.209 3.461 3.519 1.00 88.88 87 PRO A N 1
ATOM 658 C CA . PRO A 1 87 ? -1.267 2.011 3.717 1.00 88.88 87 PRO A CA 1
ATOM 659 C C . PRO A 1 87 ? -2.653 1.450 3.360 1.00 88.88 87 PRO A C 1
ATOM 661 O O . PRO A 1 87 ? -3.327 0.824 4.176 1.00 88.88 87 PRO A O 1
ATOM 664 N N . VAL A 1 88 ? -3.104 1.730 2.141 1.00 88.25 88 VAL A N 1
ATOM 665 C CA . VAL A 1 88 ? -4.378 1.283 1.583 1.00 88.25 88 VAL A CA 1
ATOM 666 C C . VAL A 1 88 ? -4.104 0.768 0.181 1.00 88.25 88 VAL A C 1
ATOM 668 O O . VAL A 1 88 ? -3.542 1.498 -0.634 1.00 88.25 88 VAL A O 1
ATOM 671 N N . SER A 1 89 ? -4.527 -0.466 -0.083 1.00 89.69 89 SER A N 1
ATOM 672 C CA . SER A 1 89 ? -4.544 -1.026 -1.432 1.00 8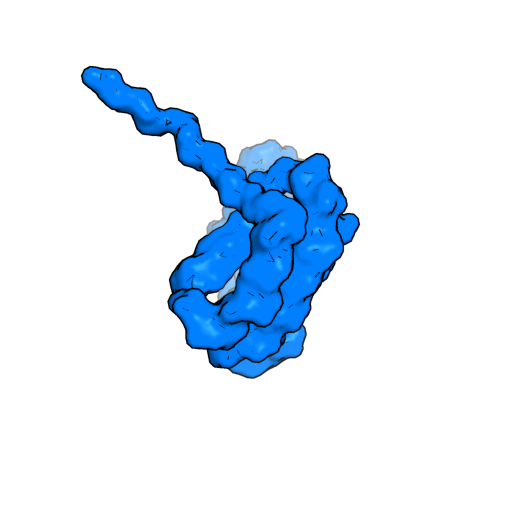9.69 89 SER A CA 1
ATOM 673 C C . SER A 1 89 ? -5.852 -0.652 -2.132 1.00 89.69 89 SER A C 1
ATOM 675 O O . SER A 1 89 ? -6.941 -0.760 -1.561 1.00 89.69 89 SER A O 1
ATOM 677 N N . THR A 1 90 ? -5.742 -0.189 -3.370 1.00 91.69 90 THR A N 1
ATOM 678 C CA . THR A 1 90 ? -6.847 0.053 -4.300 1.00 91.69 90 THR A CA 1
ATOM 679 C C . THR A 1 90 ? -7.418 -1.263 -4.829 1.00 91.69 90 THR A C 1
ATOM 681 O O . THR A 1 90 ? -8.625 -1.350 -5.075 1.00 91.69 90 THR A O 1
ATOM 684 N N . ASN A 1 91 ? -6.587 -2.307 -4.915 1.00 93.44 91 ASN A N 1
ATOM 685 C CA . ASN A 1 91 ? -6.990 -3.671 -5.215 1.00 93.44 91 ASN A CA 1
ATOM 686 C C . ASN A 1 91 ? -7.610 -4.345 -3.977 1.00 93.44 91 ASN A C 1
ATOM 688 O O . ASN A 1 91 ? -6.930 -4.865 -3.088 1.00 93.44 91 ASN A O 1
ATOM 692 N N . LYS A 1 92 ? -8.945 -4.374 -3.939 1.00 94.62 92 LYS A N 1
ATOM 693 C CA . LYS A 1 92 ? -9.717 -4.992 -2.848 1.00 94.62 92 LYS A CA 1
ATOM 694 C C . LYS A 1 92 ? -9.586 -6.513 -2.786 1.00 94.62 92 LYS A C 1
ATOM 696 O O . LYS A 1 92 ? -9.918 -7.101 -1.759 1.00 94.62 92 LYS A O 1
ATOM 701 N N . ASP A 1 93 ? -9.117 -7.137 -3.861 1.00 94.44 93 ASP A N 1
ATOM 702 C CA . ASP A 1 93 ? -8.922 -8.580 -3.932 1.00 94.44 93 ASP A CA 1
ATOM 703 C C . ASP A 1 93 ? -7.522 -9.018 -3.484 1.00 94.44 93 ASP A C 1
ATOM 705 O O . ASP A 1 93 ? -7.294 -10.228 -3.354 1.00 94.44 93 ASP A O 1
ATOM 709 N N . SER A 1 94 ? -6.627 -8.069 -3.184 1.00 94.94 94 SER A N 1
ATOM 710 C CA . SER A 1 94 ? -5.269 -8.357 -2.718 1.00 94.94 94 SER A CA 1
ATOM 711 C C . SER A 1 94 ? -5.242 -9.132 -1.401 1.00 94.94 94 SER A C 1
ATOM 713 O O . SER A 1 94 ? -6.158 -9.043 -0.566 1.00 94.94 94 SER A O 1
ATOM 715 N N . HIS A 1 95 ? -4.162 -9.884 -1.167 1.00 95.00 95 HIS A N 1
ATOM 716 C CA . HIS A 1 95 ? -3.965 -10.576 0.109 1.00 95.00 95 HIS A CA 1
ATOM 717 C C . HIS A 1 95 ? -3.911 -9.590 1.278 1.00 95.00 95 HIS A C 1
ATOM 719 O O . HIS A 1 95 ? -4.442 -9.879 2.357 1.00 95.00 95 HIS A O 1
ATOM 725 N N . PHE A 1 96 ? -3.327 -8.409 1.060 1.00 95.50 96 PHE A N 1
ATOM 726 C CA . PHE A 1 96 ? -3.296 -7.340 2.051 1.00 95.50 96 PHE A CA 1
ATOM 727 C C . PHE A 1 96 ? -4.702 -6.851 2.411 1.00 95.50 96 PHE A C 1
ATOM 729 O O . PHE A 1 96 ? -5.042 -6.827 3.594 1.00 95.50 96 PHE A O 1
ATOM 736 N N . ALA A 1 97 ? -5.531 -6.495 1.422 1.00 95.31 97 ALA A N 1
ATOM 737 C CA . ALA A 1 97 ? -6.868 -5.955 1.671 1.00 95.31 97 ALA A CA 1
ATOM 738 C C . ALA A 1 97 ? -7.765 -6.960 2.410 1.00 95.31 97 ALA A C 1
ATOM 740 O O . ALA A 1 97 ? -8.443 -6.591 3.370 1.00 95.31 97 ALA A O 1
ATOM 741 N N . LYS A 1 98 ? -7.709 -8.241 2.024 1.00 96.00 98 LYS A N 1
ATOM 742 C CA . LYS A 1 98 ? -8.435 -9.330 2.700 1.00 96.00 98 LYS A CA 1
ATOM 743 C C . LYS A 1 98 ? -7.976 -9.517 4.145 1.00 96.00 98 LYS A C 1
ATOM 745 O O . LYS A 1 98 ? -8.802 -9.584 5.050 1.00 96.00 98 LYS A O 1
ATOM 750 N N . THR A 1 99 ? -6.661 -9.531 4.371 1.00 96.25 99 THR A N 1
ATOM 751 C CA . THR A 1 99 ? -6.095 -9.648 5.725 1.00 96.25 99 THR A CA 1
ATOM 752 C C . THR A 1 99 ? -6.496 -8.459 6.595 1.00 96.25 99 THR A C 1
ATOM 754 O O . THR A 1 99 ? -6.841 -8.633 7.762 1.00 96.25 99 THR A O 1
ATOM 757 N N . LEU A 1 100 ? -6.474 -7.246 6.036 1.00 95.50 100 LEU A N 1
ATOM 758 C CA . LEU A 1 100 ? -6.884 -6.040 6.745 1.00 95.50 100 LEU A CA 1
ATOM 759 C C . LEU A 1 100 ? -8.365 -6.099 7.139 1.00 95.50 100 LEU A C 1
ATOM 761 O O . LEU A 1 100 ? -8.684 -5.812 8.287 1.00 95.50 100 LEU A O 1
ATOM 765 N N . ASP A 1 101 ? -9.247 -6.526 6.234 1.00 95.62 101 ASP A N 1
ATOM 766 C CA . ASP A 1 101 ? -10.678 -6.694 6.514 1.00 95.62 101 ASP A CA 1
ATOM 767 C C . ASP A 1 101 ? -10.936 -7.735 7.621 1.00 95.62 101 ASP A C 1
ATOM 769 O O . ASP A 1 101 ? -11.693 -7.478 8.563 1.00 95.62 101 ASP A O 1
ATOM 773 N N . ASP A 1 102 ? -10.243 -8.875 7.580 1.00 97.06 102 ASP A N 1
ATOM 774 C CA . ASP A 1 102 ? -10.323 -9.899 8.628 1.00 97.06 102 ASP A CA 1
ATOM 775 C C . ASP A 1 102 ? -9.857 -9.365 9.993 1.00 97.06 102 ASP A C 1
ATOM 777 O O . ASP A 1 102 ? -10.511 -9.592 11.021 1.00 97.06 102 ASP A O 1
ATOM 781 N N . LEU A 1 103 ? -8.757 -8.605 10.015 1.00 96.12 103 LEU A N 1
ATOM 782 C CA . LEU A 1 103 ? -8.259 -7.945 11.222 1.00 96.12 103 LEU A CA 1
ATOM 783 C C . LEU A 1 103 ? -9.237 -6.881 11.733 1.00 96.12 103 LEU A C 1
ATOM 785 O O . LEU A 1 103 ? -9.490 -6.828 12.937 1.00 96.12 103 LEU A O 1
ATOM 789 N N . THR A 1 104 ? -9.835 -6.078 10.849 1.00 95.38 104 THR A N 1
ATOM 790 C CA . THR A 1 104 ? -10.846 -5.075 11.206 1.00 95.38 104 THR A CA 1
ATOM 791 C C . THR A 1 104 ? -12.070 -5.729 11.842 1.00 95.38 104 THR A C 1
ATOM 793 O O . THR A 1 104 ? -12.503 -5.304 12.914 1.00 95.38 104 THR A O 1
ATOM 796 N N . LYS A 1 105 ? -12.591 -6.811 11.255 1.00 97.12 105 LYS A N 1
ATOM 797 C CA . LYS A 1 105 ? -13.703 -7.587 11.834 1.00 97.12 105 LYS A CA 1
ATOM 798 C C . LYS A 1 105 ? -13.330 -8.202 13.178 1.00 97.12 105 LYS A C 1
ATOM 800 O O . LYS A 1 105 ? -14.142 -8.231 14.102 1.00 97.12 105 LYS A O 1
ATOM 805 N N . CYS A 1 106 ? -12.108 -8.714 13.305 1.00 95.88 106 CYS A N 1
ATOM 806 C CA . CYS A 1 106 ? -11.606 -9.238 14.569 1.00 95.88 106 CYS A CA 1
ATOM 807 C C . CYS A 1 106 ? -11.592 -8.150 15.650 1.00 95.88 106 CYS A C 1
ATOM 809 O O . CYS A 1 106 ? -12.176 -8.340 16.717 1.00 95.88 106 CYS A O 1
ATOM 811 N N . PHE A 1 107 ? -11.010 -6.992 15.341 1.00 94.44 107 PHE A N 1
ATOM 812 C CA . PHE A 1 107 ? -10.948 -5.850 16.246 1.00 94.44 107 PHE A CA 1
ATOM 813 C C . PHE A 1 107 ? -12.341 -5.365 16.658 1.00 94.44 107 PHE A C 1
ATOM 815 O O . PHE A 1 107 ? -12.593 -5.193 17.848 1.00 94.44 107 PHE A O 1
ATOM 822 N N . GLN A 1 108 ? -13.264 -5.224 15.705 1.00 95.62 108 GLN A N 1
ATOM 823 C CA . GLN A 1 108 ? -14.627 -4.764 15.967 1.00 95.62 108 GLN A CA 1
ATOM 824 C C . GLN A 1 108 ? -15.376 -5.687 16.941 1.00 95.62 108 GLN A C 1
ATOM 826 O O . GLN A 1 108 ? -15.992 -5.209 17.890 1.00 95.62 108 GLN A O 1
ATOM 831 N N . ARG A 1 109 ? -15.250 -7.013 16.784 1.00 96.31 109 ARG A N 1
ATOM 832 C CA . ARG A 1 109 ? -15.842 -7.982 17.728 1.00 96.31 109 ARG A CA 1
ATOM 833 C C . ARG A 1 109 ? -15.301 -7.820 19.149 1.00 96.31 109 ARG A C 1
ATOM 835 O O . ARG A 1 109 ? -16.052 -7.923 20.115 1.00 96.31 109 ARG A O 1
ATOM 842 N N . HIS A 1 110 ? -13.998 -7.585 19.289 1.00 94.81 110 HIS A N 1
ATOM 843 C CA . HIS A 1 110 ? -13.368 -7.368 20.593 1.00 94.81 110 HIS A CA 1
ATOM 844 C C . HIS A 1 110 ? -13.747 -6.013 21.213 1.00 94.81 110 HIS A C 1
ATOM 846 O O . HIS A 1 110 ? -13.953 -5.921 22.426 1.00 94.81 110 HIS A O 1
ATOM 852 N N . LEU A 1 111 ? -13.892 -4.978 20.381 1.00 91.88 111 LEU A N 1
ATOM 853 C CA . LEU A 1 111 ? -14.385 -3.666 20.792 1.00 91.88 111 LEU A CA 1
ATOM 854 C C . LEU A 1 111 ? -15.809 -3.766 21.359 1.00 91.88 111 LEU A C 1
ATOM 856 O O . LEU A 1 111 ? -16.054 -3.306 22.471 1.00 91.88 111 LEU A O 1
ATOM 860 N N . GLU A 1 112 ? -16.721 -4.426 20.643 1.00 94.88 112 GLU A N 1
ATOM 861 C CA . GLU A 1 112 ? -18.115 -4.635 21.067 1.00 94.88 112 GLU A CA 1
ATOM 862 C C . GLU A 1 112 ? -18.230 -5.488 22.336 1.00 94.88 112 GLU A C 1
ATOM 864 O O . GLU A 1 112 ? -19.095 -5.249 23.176 1.00 94.88 112 GLU A O 1
ATOM 869 N N . ALA A 1 113 ? -17.326 -6.453 22.516 1.00 95.31 113 ALA A N 1
ATOM 870 C CA . ALA A 1 113 ? -17.245 -7.263 23.728 1.00 95.31 113 ALA A CA 1
ATOM 871 C C . ALA A 1 113 ? -16.612 -6.526 24.928 1.00 95.31 113 ALA A C 1
ATOM 873 O O . ALA A 1 113 ? -16.540 -7.099 26.017 1.00 95.31 113 ALA A O 1
ATOM 874 N N . GLY A 1 114 ? -16.104 -5.301 24.744 1.00 91.69 114 GLY A N 1
ATOM 875 C CA . GLY A 1 114 ? -15.459 -4.514 25.798 1.00 91.69 114 GLY A CA 1
ATOM 876 C C . GLY A 1 114 ? -14.190 -5.157 26.368 1.00 91.69 114 GLY A C 1
ATOM 877 O O . GLY A 1 114 ? -13.843 -4.921 27.523 1.00 91.69 114 GLY A O 1
ATOM 878 N N . ASN A 1 115 ? -13.508 -6.009 25.595 1.00 93.19 115 ASN A N 1
ATOM 879 C CA . ASN A 1 115 ? -12.384 -6.817 26.083 1.00 93.19 115 ASN A CA 1
ATOM 880 C C . ASN A 1 115 ? -11.021 -6.415 25.488 1.00 93.19 115 ASN A C 1
ATOM 882 O O . ASN A 1 115 ? -10.046 -7.160 25.624 1.00 93.19 115 ASN A O 1
ATOM 886 N N . LEU A 1 116 ? -10.937 -5.233 24.872 1.00 88.75 116 LEU A N 1
ATOM 887 C CA . LEU A 1 116 ? -9.676 -4.611 24.470 1.00 88.75 116 LEU A CA 1
ATOM 888 C C . LEU A 1 116 ? -8.889 -4.178 25.717 1.00 88.75 116 LEU A C 1
ATOM 890 O O . LEU A 1 116 ? -9.386 -3.416 26.540 1.00 88.75 116 LEU A O 1
ATOM 894 N N . LYS A 1 117 ? -7.658 -4.682 25.865 1.00 84.25 117 LYS A N 1
ATOM 895 C CA . LYS A 1 117 ? -6.820 -4.480 27.068 1.00 84.25 117 LYS A CA 1
ATOM 896 C C . LYS A 1 117 ? -5.506 -3.747 26.811 1.00 84.25 117 LYS A C 1
ATOM 898 O O . LYS A 1 117 ? -4.767 -3.485 27.754 1.00 84.25 117 LYS A O 1
ATOM 903 N N . LEU A 1 118 ? -5.181 -3.479 25.550 1.00 85.38 118 LEU A N 1
ATOM 904 C CA . LEU A 1 118 ? -3.907 -2.884 25.164 1.00 85.38 118 LEU A CA 1
ATOM 905 C C . LEU A 1 118 ? -4.108 -1.408 24.845 1.00 85.38 118 LEU A C 1
ATOM 907 O O . LEU A 1 118 ? -4.956 -1.053 24.029 1.00 85.38 118 LEU A O 1
ATOM 911 N N . THR A 1 119 ? -3.297 -0.565 25.473 1.00 82.69 119 THR A N 1
ATOM 912 C CA . THR A 1 119 ? -3.175 0.855 25.145 1.00 82.69 119 THR A CA 1
ATOM 913 C C . THR A 1 119 ? -1.854 1.099 24.417 1.00 82.69 119 THR A C 1
ATOM 915 O O . THR A 1 119 ? -0.867 0.425 24.727 1.00 82.69 119 THR A O 1
ATOM 918 N N . PRO A 1 120 ? -1.784 2.066 23.485 1.00 86.62 120 PRO A N 1
ATOM 919 C CA . PRO A 1 120 ? -0.519 2.458 22.868 1.00 86.62 120 PRO A CA 1
ATOM 920 C C . PRO A 1 120 ? 0.507 2.896 23.920 1.00 86.62 120 PRO A C 1
ATOM 922 O O . PRO A 1 120 ? 0.136 3.490 24.930 1.00 86.62 120 PRO A O 1
ATOM 925 N N . GLU A 1 121 ? 1.799 2.681 23.670 1.00 84.88 121 GLU A N 1
ATOM 926 C CA . GLU A 1 121 ? 2.871 3.035 24.620 1.00 84.88 121 GLU A CA 1
ATOM 927 C C . GLU A 1 121 ? 2.858 4.520 25.017 1.00 84.88 121 GLU A C 1
ATOM 929 O O . GLU A 1 121 ? 3.103 4.864 26.174 1.00 84.88 121 GLU A O 1
ATOM 934 N N . GLY A 1 122 ? 2.481 5.403 24.084 1.00 84.12 122 GLY A N 1
ATOM 935 C CA . GLY A 1 122 ? 2.340 6.839 24.338 1.00 84.12 122 GLY A CA 1
ATOM 936 C C . GLY A 1 122 ? 1.281 7.192 25.389 1.00 84.12 122 GLY A C 1
ATOM 937 O O . GLY A 1 122 ? 1.360 8.261 25.991 1.00 84.12 122 GLY A O 1
ATOM 938 N N . HIS A 1 123 ? 0.336 6.289 25.670 1.00 83.56 123 HIS A N 1
ATOM 939 C CA . HIS A 1 123 ? -0.685 6.484 26.698 1.00 83.56 123 HIS A CA 1
ATOM 940 C C . HIS A 1 123 ? -0.071 6.642 28.094 1.00 83.56 123 HIS A C 1
ATOM 942 O O . HIS A 1 123 ? -0.525 7.476 28.870 1.00 83.56 123 HIS A O 1
ATOM 948 N N . ASN A 1 124 ? 1.009 5.912 28.391 1.00 81.62 124 ASN A N 1
ATOM 949 C CA . ASN A 1 124 ? 1.677 5.965 29.696 1.00 81.62 124 ASN A CA 1
ATOM 950 C C . ASN A 1 124 ? 2.521 7.235 29.896 1.00 81.62 124 ASN A C 1
ATOM 952 O O . ASN A 1 124 ? 2.921 7.539 31.016 1.00 81.62 124 ASN A O 1
ATOM 956 N N . ILE A 1 125 ? 2.822 7.952 28.810 1.00 86.69 125 ILE A N 1
ATOM 957 C CA . ILE A 1 125 ? 3.651 9.166 28.814 1.00 86.69 125 ILE A CA 1
ATOM 958 C C . ILE A 1 125 ? 2.764 10.418 28.828 1.00 86.69 125 ILE A C 1
ATOM 960 O O . ILE A 1 125 ? 3.139 11.450 29.385 1.00 86.69 125 ILE A O 1
ATOM 964 N N . ALA A 1 126 ? 1.584 10.339 28.212 1.00 84.44 126 ALA A N 1
ATOM 965 C CA . ALA A 1 126 ? 0.635 11.437 28.156 1.00 84.44 126 ALA A CA 1
ATOM 966 C C . ALA A 1 126 ? 0.040 11.750 29.540 1.00 84.44 126 ALA A C 1
ATOM 968 O O . ALA A 1 126 ? -0.227 10.864 30.353 1.00 84.44 126 ALA A O 1
ATOM 969 N N . SER A 1 127 ? -0.202 13.035 29.809 1.00 83.62 127 SER A N 1
ATOM 970 C CA . SER A 1 127 ? -0.873 13.452 31.039 1.00 83.62 127 SER A CA 1
ATOM 971 C C . SER A 1 127 ? -2.319 12.951 31.072 1.00 83.62 127 SER A C 1
ATOM 973 O O . SER A 1 127 ? -2.985 12.828 30.042 1.00 83.62 127 SER A O 1
ATOM 975 N N . THR A 1 128 ? -2.866 12.756 32.272 1.00 80.50 128 THR A N 1
ATOM 976 C CA . THR A 1 128 ? -4.264 12.331 32.469 1.00 80.50 128 THR A CA 1
ATOM 977 C C . THR A 1 128 ? -5.274 13.283 31.815 1.00 80.50 128 THR A C 1
ATOM 979 O O . THR A 1 128 ? -6.355 12.870 31.417 1.00 80.50 128 THR A O 1
ATOM 982 N N . SER A 1 129 ? -4.916 14.563 31.658 1.00 84.56 129 SER A N 1
ATOM 983 C CA . SER A 1 129 ? -5.723 15.565 30.951 1.00 84.56 129 SER A CA 1
ATOM 984 C C . SER A 1 129 ? -5.830 15.338 29.436 1.00 84.56 129 SER A C 1
ATOM 986 O O . SER A 1 129 ? -6.789 15.822 28.832 1.00 84.56 129 SER A O 1
ATOM 988 N N . VAL A 1 130 ? -4.868 14.627 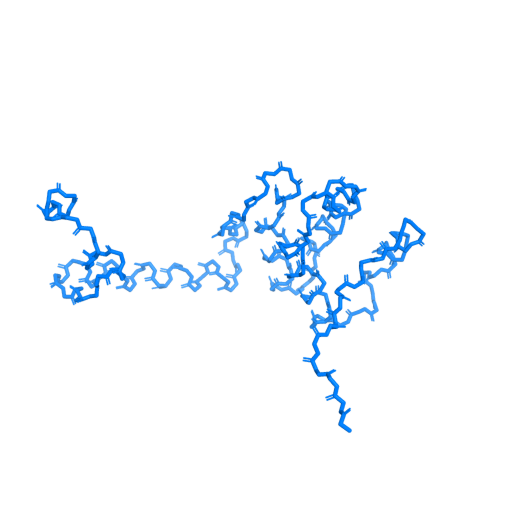28.836 1.00 81.25 130 VAL A N 1
ATOM 989 C CA . VAL A 1 130 ? -4.846 14.226 27.418 1.00 81.25 130 VAL A CA 1
ATOM 990 C C . VAL A 1 130 ? -5.530 12.870 27.238 1.00 81.25 130 VAL A C 1
ATOM 992 O O . VAL A 1 130 ? -6.290 12.690 26.292 1.00 81.25 130 VAL A O 1
ATOM 995 N N . ASN A 1 131 ? -5.334 11.952 28.185 1.00 80.06 131 ASN A N 1
ATOM 996 C CA . ASN A 1 131 ? -5.951 10.624 28.217 1.00 80.06 131 ASN A CA 1
ATOM 997 C C . ASN A 1 131 ? -7.412 10.659 28.702 1.00 80.06 131 ASN A C 1
ATOM 999 O O . ASN A 1 131 ? -7.790 9.897 29.593 1.00 80.06 131 ASN A O 1
ATOM 1003 N N . LYS A 1 132 ? -8.237 11.562 28.163 1.00 66.44 132 LYS A N 1
ATOM 1004 C CA . LYS A 1 132 ? -9.668 11.566 28.484 1.00 66.44 132 LYS A CA 1
ATOM 1005 C C . LYS A 1 132 ? -10.302 10.293 27.922 1.00 66.44 132 LYS A C 1
ATOM 1007 O O . LYS A 1 132 ? -10.303 10.101 26.708 1.00 66.44 132 LYS A O 1
ATOM 1012 N N . VAL A 1 133 ? -10.771 9.446 28.836 1.00 59.94 133 VAL A N 1
ATOM 1013 C CA . VAL A 1 133 ? -11.570 8.240 28.579 1.00 59.94 133 VAL A CA 1
ATOM 1014 C C . VAL A 1 133 ? -13.012 8.640 28.307 1.00 59.94 133 VAL A C 1
ATOM 1016 O O . VAL A 1 133 ? -13.503 9.538 29.032 1.00 59.94 133 VAL A O 1
#

Solvent-accessible surface area (backbone atoms only — 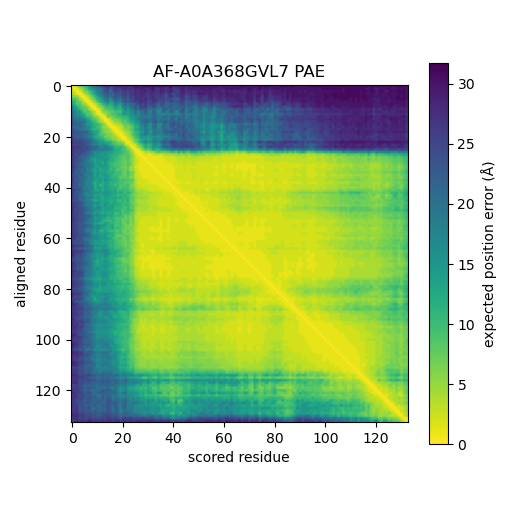not comparable to full-atom values): 8275 Å² total; per-residue (Å²): 140,84,86,92,82,78,87,73,87,80,74,79,54,84,84,45,52,63,53,60,73,67,44,87,81,78,67,55,69,70,59,53,43,54,57,60,68,44,56,86,74,44,56,68,70,58,39,57,78,39,30,72,56,52,51,50,51,29,61,52,32,49,66,44,90,49,64,66,46,16,42,52,22,52,20,42,63,50,26,70,81,68,76,46,76,48,98,54,57,86,54,68,84,33,70,65,42,48,52,50,51,54,50,49,55,52,49,50,54,34,56,77,66,70,66,74,83,82,74,63,78,65,61,81,74,50,54,72,87,73,64,71,126

InterPro domains:
  IPR037517 Hepatitis delta antigen (HDAg) domain [PS51838] (68-133)
  IPR056557 NELF-A, N-terminal domain [PF23553] (27-118)

Radius of gyration: 19.86 Å; Cα contacts (8 Å, |Δi|>4): 87; chains: 1; bounding box: 57×28×52 Å

Nearest PDB structures (foldseek):
  8uha-assembly1_U  TM=8.063E-01  e=5.036E-04  Homo sapiens
  8w8e-assembly1_U  TM=7.574E-01  e=9.586E-04  Homo sapiens
  8rbx-assembly1_u  TM=8.177E-01  e=5.056E-03  Homo sapiens
  7ycx-assembly1_e  TM=7.214E-01  e=2.517E-03  Homo sapiens
  7pks-assembly1_U  TM=6.935E-01  e=3.120E-03  Homo sapiens

Mean predicted aligned error: 10.23 Å

Sequence (133 aa):
MADPGRTGVYFPSSSQASLLKDMDLAIDVQTKLKIICCIPHMNPRKMSMTHAALTTLLDLASKDADDWVETIADMYRDITSTGVIIPVSTNKDSHFAKTLDDLTKCFQRHLEAGNLKLTPEGHNIASTSVNKV